Protein AF-A0A3B3UYU9-F1 (afdb_monomer_lite)

InterPro domains:
  IPR001841 Zinc finger, RING-type [PS50089] (10-52)
  IPR001841 Zinc finger, RING-type [SM00184] (10-51)
  IPR013083 Zinc finger, RING/FYVE/PHD-type [G3DSA:3.30.40.10] (2-85)
  IPR017907 Zinc finger, RING-type, conserved site [PS00518] (25-34)
  IPR051051 E3 ubiquitin-protein ligase TRIM/RNF [PTHR25465] (6-82)

Structure (mmCIF, N/CA/C/O backbone):
data_AF-A0A3B3UYU9-F1
#
_entry.id   AF-A0A3B3UYU9-F1
#
loop_
_atom_site.group_PDB
_atom_site.id
_atom_site.type_symbol
_atom_site.label_atom_id
_atom_site.label_alt_id
_atom_site.label_comp_id
_atom_site.label_asym_id
_atom_site.label_entity_id
_atom_site.label_seq_id
_atom_site.pdbx_PDB_ins_code
_atom_site.Cartn_x
_atom_site.Cartn_y
_atom_site.Cartn_z
_atom_site.occupancy
_atom_site.B_iso_or_equiv
_atom_site.auth_seq_id
_atom_site.auth_comp_id
_atom_site.auth_asym_id
_atom_site.auth_atom_id
_atom_site.pdbx_PDB_model_num
ATOM 1 N N . ILE A 1 1 ? -19.082 11.617 7.664 1.00 40.41 1 ILE A N 1
ATOM 2 C CA . ILE A 1 1 ? -17.747 11.472 8.284 1.00 40.41 1 ILE A CA 1
ATOM 3 C C . ILE A 1 1 ? -17.211 10.149 7.774 1.00 40.41 1 ILE A C 1
ATOM 5 O O . ILE A 1 1 ? -17.656 9.122 8.261 1.00 40.41 1 ILE A O 1
ATOM 9 N N . THR A 1 2 ? -16.388 10.154 6.729 1.00 42.72 2 THR A N 1
ATOM 10 C CA . THR A 1 2 ? -15.576 8.977 6.396 1.00 42.72 2 THR A CA 1
ATOM 11 C C . THR A 1 2 ? -14.574 8.848 7.529 1.00 42.72 2 THR A C 1
ATOM 13 O O . THR A 1 2 ? -13.751 9.738 7.753 1.00 42.72 2 THR A O 1
ATOM 16 N N . THR A 1 3 ? -14.769 7.839 8.366 1.00 52.66 3 THR A N 1
ATOM 17 C CA . THR A 1 3 ? -13.894 7.585 9.500 1.00 52.66 3 THR A CA 1
ATOM 18 C C . THR A 1 3 ? -12.555 7.100 8.948 1.00 52.66 3 THR A C 1
ATOM 20 O O . THR A 1 3 ? -12.489 6.422 7.927 1.00 52.66 3 THR A O 1
ATOM 23 N N . TYR A 1 4 ? -11.462 7.486 9.602 1.00 58.78 4 TYR A N 1
ATOM 24 C CA . TYR A 1 4 ? -10.083 7.150 9.224 1.00 58.78 4 TYR A CA 1
ATOM 25 C C . TYR A 1 4 ? -9.867 5.644 8.931 1.00 58.78 4 TYR A C 1
ATOM 27 O O . TYR A 1 4 ? -8.998 5.277 8.145 1.00 58.78 4 TYR A O 1
ATOM 35 N N . VAL A 1 5 ? -10.718 4.787 9.494 1.00 54.69 5 VAL A N 1
ATOM 36 C CA . VAL A 1 5 ? -10.742 3.327 9.345 1.00 54.69 5 VAL A CA 1
ATOM 37 C C . VAL A 1 5 ? -10.867 2.846 7.891 1.00 54.69 5 VAL A C 1
ATOM 39 O O . VAL A 1 5 ? -10.254 1.844 7.542 1.00 54.69 5 VAL A O 1
ATOM 42 N N . ASP A 1 6 ? -11.559 3.574 7.004 1.00 54.81 6 ASP A N 1
ATOM 43 C CA . ASP A 1 6 ? -11.668 3.170 5.586 1.00 54.81 6 ASP A CA 1
ATOM 44 C C . ASP A 1 6 ? -10.302 3.199 4.871 1.00 54.81 6 ASP A C 1
ATOM 46 O O . ASP A 1 6 ? -10.049 2.423 3.946 1.00 54.81 6 ASP A O 1
ATOM 50 N N . SER A 1 7 ? -9.385 4.056 5.344 1.00 65.81 7 SER A N 1
ATOM 51 C CA . SER A 1 7 ? -8.004 4.136 4.845 1.00 65.81 7 SER A CA 1
ATOM 52 C C . SER A 1 7 ? -7.092 3.013 5.355 1.00 65.81 7 SER A C 1
ATOM 54 O O . SER A 1 7 ? -5.936 2.930 4.937 1.00 65.81 7 SER A O 1
ATOM 56 N N . LEU A 1 8 ? -7.612 2.136 6.221 1.00 77.38 8 LEU A N 1
ATOM 57 C CA . LEU A 1 8 ? -6.909 0.975 6.765 1.00 77.38 8 LEU A CA 1
ATOM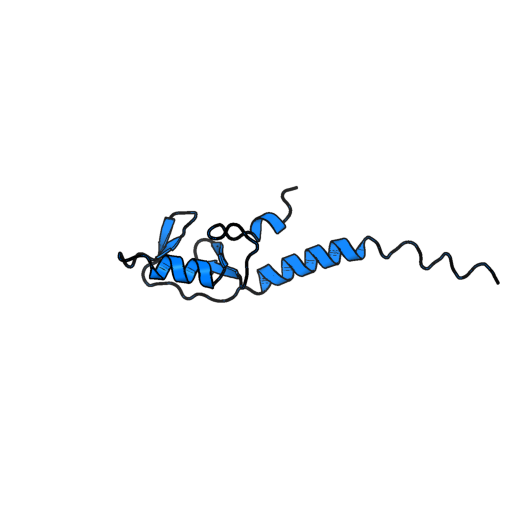 58 C C . LEU A 1 8 ? -7.234 -0.327 6.025 1.00 77.38 8 LEU A C 1
ATOM 60 O O . LEU A 1 8 ? -6.794 -1.390 6.449 1.00 77.38 8 LEU A O 1
ATOM 64 N N . SER A 1 9 ? -7.985 -0.268 4.926 1.00 87.38 9 SER A N 1
ATOM 65 C CA . SER A 1 9 ? -8.278 -1.440 4.101 1.00 87.38 9 SER A CA 1
ATOM 66 C C . SER A 1 9 ? -7.216 -1.643 3.015 1.00 87.38 9 SER A C 1
ATOM 68 O O . SER A 1 9 ? -6.800 -0.718 2.315 1.00 87.38 9 SER A O 1
ATOM 70 N N . CYS A 1 10 ? -6.760 -2.881 2.855 1.00 92.44 10 CYS A N 1
ATOM 71 C CA . CYS A 1 10 ? -5.885 -3.283 1.768 1.00 92.44 10 CYS A CA 1
ATOM 72 C C . CYS A 1 10 ? -6.711 -3.495 0.498 1.00 92.44 10 CYS A C 1
ATOM 74 O O . CYS A 1 10 ? -7.525 -4.411 0.427 1.00 92.44 10 CYS A O 1
ATOM 76 N N . SER A 1 11 ? -6.456 -2.725 -0.559 1.00 93.00 11 SER A N 1
ATOM 77 C CA . SER A 1 11 ? -7.203 -2.863 -1.823 1.00 93.00 11 SER A CA 1
ATOM 78 C C . SER A 1 11 ? -6.867 -4.124 -2.640 1.00 93.00 11 SER A C 1
ATOM 80 O O . SER A 1 11 ? -7.502 -4.366 -3.663 1.00 93.00 11 SER A O 1
ATOM 82 N N . ILE A 1 12 ? -5.894 -4.935 -2.200 1.00 94.31 12 ILE A N 1
ATOM 83 C CA . ILE A 1 12 ? -5.540 -6.219 -2.831 1.00 94.31 12 ILE A CA 1
ATOM 84 C C . ILE A 1 12 ? -6.329 -7.373 -2.200 1.00 94.31 12 ILE A C 1
ATOM 86 O O . ILE A 1 12 ? -6.992 -8.116 -2.915 1.00 94.31 12 ILE A O 1
ATOM 90 N N . CYS A 1 13 ? -6.254 -7.540 -0.873 1.00 95.12 13 CYS A N 1
ATOM 91 C CA . CYS A 1 13 ? -6.946 -8.629 -0.168 1.00 95.12 13 CYS A CA 1
ATOM 92 C C . CYS A 1 13 ? -8.335 -8.243 0.357 1.00 95.12 13 CYS A C 1
ATOM 94 O O . CYS A 1 13 ? -9.057 -9.116 0.821 1.00 95.12 13 CYS A O 1
ATOM 96 N N . LEU A 1 14 ? -8.707 -6.961 0.258 1.00 91.81 14 LEU A N 1
ATOM 97 C CA . LEU A 1 14 ? -9.988 -6.395 0.699 1.00 91.81 14 LEU A CA 1
ATOM 98 C C . LEU A 1 14 ? -10.266 -6.569 2.203 1.00 91.81 14 LEU A C 1
ATOM 100 O O . LEU A 1 14 ? -11.419 -6.564 2.623 1.00 91.81 14 LEU A O 1
ATOM 104 N N . ASP A 1 15 ? -9.203 -6.690 2.997 1.00 89.56 15 ASP A N 1
ATOM 105 C CA . ASP A 1 15 ? -9.235 -6.847 4.455 1.00 89.56 15 ASP A CA 1
ATOM 106 C C . ASP A 1 15 ? -8.411 -5.735 5.129 1.00 89.56 15 ASP A C 1
ATOM 108 O O . ASP A 1 15 ? -7.764 -4.932 4.446 1.00 89.56 15 ASP A O 1
ATOM 112 N N . LEU A 1 16 ? -8.418 -5.677 6.458 1.00 86.25 16 LEU A N 1
ATOM 113 C CA . LEU A 1 16 ? -7.610 -4.751 7.245 1.00 86.25 16 LEU A CA 1
ATOM 114 C C . LEU A 1 16 ? -6.109 -4.919 6.942 1.00 86.25 16 LEU A C 1
ATOM 116 O O . LEU A 1 16 ? -5.587 -6.027 6.788 1.00 86.25 16 LEU A O 1
ATOM 120 N N . LEU A 1 17 ? -5.393 -3.798 6.863 1.00 87.88 17 LEU A N 1
ATOM 121 C CA . LEU A 1 17 ? -3.957 -3.776 6.616 1.00 87.88 17 LEU A CA 1
ATOM 122 C C . LEU A 1 17 ? -3.188 -4.525 7.717 1.00 87.88 17 LEU A C 1
ATOM 124 O O . LEU A 1 17 ? -3.118 -4.087 8.860 1.00 87.88 17 LEU A O 1
ATOM 128 N N . THR A 1 18 ? -2.511 -5.609 7.339 1.00 88.00 18 THR A N 1
ATOM 129 C CA . THR A 1 18 ? -1.543 -6.314 8.192 1.00 88.00 18 THR A CA 1
ATOM 130 C C . THR A 1 18 ? -0.130 -5.905 7.795 1.00 88.00 18 THR A C 1
ATOM 132 O O . THR A 1 18 ? 0.239 -6.049 6.628 1.00 88.00 18 THR A O 1
ATOM 135 N N . ASP A 1 19 ? 0.662 -5.406 8.751 1.00 88.81 19 ASP A N 1
ATOM 136 C CA . ASP A 1 19 ? 1.984 -4.820 8.484 1.00 88.81 19 ASP A CA 1
ATOM 137 C C . ASP A 1 19 ? 1.936 -3.816 7.306 1.00 88.81 19 ASP A C 1
ATOM 139 O O . ASP A 1 19 ? 2.533 -4.067 6.251 1.00 88.81 19 ASP A O 1
ATOM 143 N N . PRO A 1 20 ? 1.182 -2.703 7.437 1.00 90.31 20 PRO A N 1
ATOM 144 C CA . PRO A 1 20 ? 0.983 -1.751 6.353 1.00 90.31 20 PRO A CA 1
ATOM 145 C C . PRO A 1 20 ? 2.303 -1.182 5.844 1.00 90.31 20 PRO A C 1
ATOM 147 O O . PRO A 1 20 ? 3.151 -0.726 6.616 1.00 90.31 20 PRO A O 1
ATOM 150 N N . VAL A 1 21 ? 2.422 -1.129 4.523 1.00 91.56 21 VAL A N 1
ATOM 151 C CA . VAL A 1 21 ? 3.483 -0.416 3.814 1.00 91.56 21 VAL A CA 1
ATOM 152 C C . VAL A 1 21 ? 2.860 0.581 2.856 1.00 91.56 21 VAL A C 1
ATOM 154 O O . VAL A 1 21 ? 1.894 0.276 2.160 1.00 91.56 21 VAL A O 1
ATOM 157 N N . THR A 1 22 ? 3.423 1.780 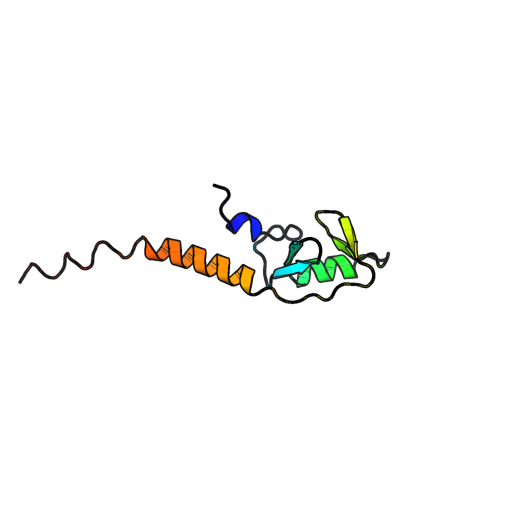2.816 1.00 91.06 22 THR A N 1
ATOM 158 C CA . THR A 1 22 ? 2.988 2.875 1.948 1.00 91.06 22 THR A CA 1
ATOM 159 C C . THR A 1 22 ? 4.042 3.065 0.880 1.00 91.06 22 THR A C 1
ATOM 161 O O . THR A 1 22 ? 5.186 3.411 1.168 1.00 91.06 22 THR A O 1
ATOM 164 N N . ILE A 1 23 ? 3.654 2.827 -0.365 1.00 91.94 23 ILE A N 1
ATOM 165 C CA . ILE A 1 23 ? 4.549 2.993 -1.512 1.00 91.94 23 ILE A CA 1
ATOM 166 C C . ILE A 1 23 ? 4.613 4.477 -1.922 1.00 91.94 23 ILE A C 1
ATOM 168 O O . ILE A 1 23 ? 3.721 5.245 -1.555 1.00 91.94 23 ILE A O 1
ATOM 172 N N . PRO A 1 24 ? 5.592 4.925 -2.735 1.00 92.69 24 PRO A N 1
ATOM 173 C CA . PRO A 1 24 ? 5.843 6.357 -2.961 1.00 92.69 24 PRO A CA 1
ATOM 174 C C . PRO A 1 24 ? 4.701 7.167 -3.604 1.00 92.69 24 PRO A C 1
ATOM 176 O O . PRO A 1 24 ? 4.780 8.390 -3.671 1.00 92.69 24 PRO A O 1
ATOM 179 N N . CYS A 1 25 ? 3.641 6.527 -4.112 1.00 93.56 25 CYS A N 1
ATOM 180 C CA . CYS A 1 25 ? 2.427 7.237 -4.531 1.00 93.56 25 CYS A CA 1
ATOM 181 C C . CYS A 1 25 ? 1.436 7.526 -3.391 1.00 93.56 25 CYS A C 1
ATOM 183 O O . CYS A 1 25 ? 0.382 8.083 -3.673 1.00 93.56 25 CYS A O 1
ATOM 185 N N . GLY A 1 26 ? 1.727 7.121 -2.152 1.00 88.88 26 GLY A N 1
ATOM 186 C CA . GLY A 1 26 ? 0.875 7.353 -0.981 1.00 88.88 26 GLY A CA 1
ATOM 187 C C . GLY A 1 26 ? -0.219 6.307 -0.742 1.00 88.88 26 GLY A C 1
ATOM 188 O O . GLY A 1 26 ? -1.025 6.487 0.161 1.00 88.88 26 GLY A O 1
ATOM 189 N N . HIS A 1 27 ? -0.256 5.218 -1.517 1.00 92.06 27 HIS A N 1
ATOM 190 C CA . HIS A 1 27 ? -1.198 4.115 -1.290 1.00 92.06 27 HIS A CA 1
ATOM 191 C C . HIS A 1 27 ? -0.590 3.072 -0.356 1.00 92.06 27 HIS A C 1
ATOM 193 O O . HIS A 1 27 ? 0.609 2.791 -0.453 1.00 92.06 27 HIS A O 1
ATOM 199 N N . SER A 1 28 ? -1.423 2.494 0.508 1.00 91.00 28 SER A N 1
ATOM 200 C CA . SER A 1 28 ? -1.006 1.523 1.518 1.00 91.00 28 SER A CA 1
ATOM 201 C C . SER A 1 28 ? -1.572 0.135 1.241 1.00 91.00 28 SER A C 1
ATOM 203 O O . SER A 1 28 ? -2.713 -0.005 0.807 1.00 91.00 28 SER A O 1
ATOM 205 N N . TYR A 1 29 ? -0.768 -0.889 1.515 1.00 92.88 29 TYR A N 1
ATOM 206 C CA . TYR A 1 29 ? -1.109 -2.299 1.317 1.00 92.88 29 TYR A CA 1
ATOM 207 C C . TYR A 1 29 ? -0.512 -3.139 2.444 1.00 92.88 29 TYR A C 1
ATOM 209 O O . TYR A 1 29 ? 0.429 -2.699 3.108 1.00 92.88 29 TYR A O 1
ATOM 217 N N . CYS A 1 30 ? -1.004 -4.364 2.640 1.00 93.69 30 CYS A N 1
ATOM 218 C CA . CYS A 1 30 ? -0.275 -5.332 3.455 1.00 93.69 30 CYS A CA 1
ATOM 219 C C . CYS A 1 30 ? 1.089 -5.587 2.804 1.00 93.69 30 CYS A C 1
ATOM 221 O O . CYS A 1 30 ? 1.149 -5.756 1.580 1.00 93.69 30 CYS A O 1
ATOM 223 N N . MET A 1 31 ? 2.155 -5.670 3.607 1.00 93.12 31 MET A N 1
ATOM 224 C CA . MET A 1 31 ? 3.509 -5.973 3.121 1.00 93.12 31 MET A CA 1
ATOM 225 C C . MET A 1 31 ? 3.504 -7.164 2.153 1.00 93.12 31 MET A C 1
ATOM 227 O O . MET A 1 31 ? 3.972 -7.054 1.020 1.00 93.12 31 MET A O 1
ATOM 231 N N . ASN A 1 32 ? 2.888 -8.273 2.572 1.00 94.75 32 ASN A N 1
ATOM 232 C CA . ASN A 1 32 ? 2.850 -9.492 1.775 1.00 94.75 32 ASN A CA 1
ATOM 233 C C . ASN A 1 32 ? 2.082 -9.294 0.456 1.00 94.75 32 ASN A C 1
ATOM 235 O O . ASN A 1 32 ? 2.537 -9.712 -0.603 1.00 94.75 32 ASN A O 1
ATOM 239 N N . CYS A 1 33 ? 0.942 -8.597 0.491 1.00 95.75 33 CYS A N 1
ATOM 240 C CA . CYS A 1 33 ? 0.106 -8.398 -0.693 1.00 95.75 33 CYS A CA 1
ATOM 241 C C . CYS A 1 33 ? 0.830 -7.622 -1.799 1.00 95.75 33 CYS A C 1
ATOM 243 O O . CYS A 1 33 ? 0.795 -8.037 -2.957 1.00 95.75 33 CYS A O 1
ATOM 245 N N . ILE A 1 34 ? 1.499 -6.513 -1.464 1.00 94.81 34 ILE A N 1
ATOM 246 C CA . ILE A 1 34 ? 2.219 -5.727 -2.475 1.00 94.81 34 ILE A CA 1
ATOM 247 C C . ILE A 1 34 ? 3.500 -6.430 -2.945 1.00 94.81 34 ILE A C 1
ATOM 249 O O . ILE A 1 34 ? 3.869 -6.296 -4.110 1.00 94.81 34 ILE A O 1
ATOM 253 N N . GLN A 1 35 ? 4.155 -7.213 -2.078 1.00 93.38 35 GLN A N 1
ATOM 254 C CA . GLN A 1 35 ? 5.301 -8.037 -2.466 1.00 93.38 35 GLN A CA 1
ATOM 255 C C . GLN A 1 35 ? 4.902 -9.087 -3.499 1.00 93.38 35 GLN A C 1
ATOM 257 O O . GLN A 1 35 ? 5.464 -9.075 -4.592 1.00 93.38 35 GLN A O 1
ATOM 262 N N . HIS A 1 36 ? 3.884 -9.900 -3.202 1.00 93.38 36 HIS A N 1
ATOM 263 C CA . HIS A 1 36 ? 3.369 -10.906 -4.131 1.00 93.38 36 HIS A CA 1
ATOM 264 C C . HIS A 1 36 ? 2.940 -10.289 -5.464 1.00 9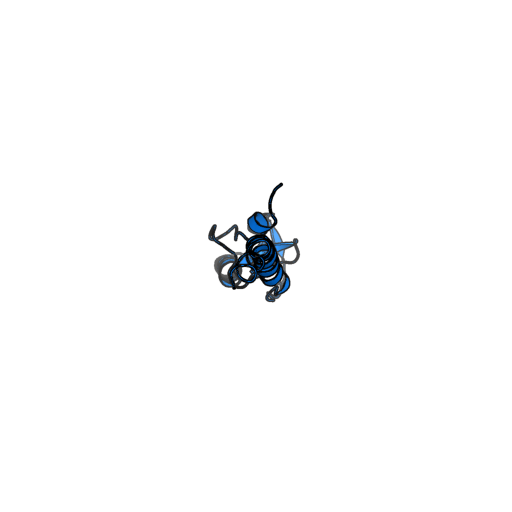3.38 36 HIS A C 1
ATOM 266 O O . HIS A 1 36 ? 3.342 -10.775 -6.516 1.00 93.38 36 HIS A O 1
ATOM 272 N N . HIS A 1 37 ? 2.204 -9.173 -5.430 1.00 91.88 37 HIS A N 1
ATOM 273 C CA . HIS A 1 37 ? 1.781 -8.486 -6.650 1.00 91.88 37 HIS A CA 1
ATOM 274 C C . HIS A 1 37 ? 2.966 -8.076 -7.542 1.00 91.88 37 HIS A C 1
ATOM 276 O O . HIS A 1 37 ? 2.910 -8.211 -8.761 1.00 91.88 37 HIS A O 1
ATOM 282 N N . TRP A 1 38 ? 4.053 -7.579 -6.945 1.00 92.50 38 TRP A N 1
ATOM 283 C CA . TRP A 1 38 ? 5.259 -7.197 -7.683 1.00 92.50 38 TRP A CA 1
ATOM 284 C C . TRP A 1 38 ? 6.133 -8.369 -8.115 1.00 92.50 38 TRP A C 1
ATOM 286 O O . TRP A 1 38 ? 6.878 -8.214 -9.082 1.00 92.50 38 TRP A O 1
ATOM 296 N N . ASP A 1 39 ? 6.072 -9.495 -7.408 1.00 88.81 39 ASP A N 1
ATOM 297 C CA . ASP A 1 39 ? 6.840 -10.698 -7.728 1.00 88.81 39 ASP A CA 1
ATOM 298 C C . ASP A 1 39 ? 6.170 -11.521 -8.845 1.00 88.81 39 ASP A C 1
ATOM 300 O O . ASP A 1 39 ? 6.864 -12.150 -9.644 1.00 88.81 39 ASP A O 1
ATOM 304 N N . GLU A 1 40 ? 4.837 -11.474 -8.955 1.00 84.31 40 GLU A N 1
ATOM 305 C CA . GLU A 1 40 ? 4.074 -12.105 -10.043 1.00 84.31 40 GLU A CA 1
ATOM 306 C C . GLU A 1 40 ? 4.201 -11.365 -11.384 1.00 84.31 40 GLU A C 1
ATOM 308 O O . GLU A 1 40 ? 4.020 -11.971 -12.447 1.00 84.31 40 GLU A O 1
ATOM 313 N N . ASP A 1 41 ? 4.530 -10.068 -11.374 1.00 74.44 41 ASP A N 1
ATOM 314 C CA . ASP A 1 41 ? 4.654 -9.296 -12.609 1.00 74.44 41 ASP A CA 1
ATOM 315 C C . ASP A 1 41 ? 5.938 -9.649 -13.381 1.00 74.44 41 ASP A C 1
ATOM 317 O O . ASP A 1 41 ? 7.021 -9.083 -13.191 1.00 74.44 41 ASP A O 1
ATOM 321 N N . GLN A 1 42 ? 5.786 -10.561 -14.345 1.00 71.19 42 GLN A N 1
ATOM 322 C CA . GLN A 1 42 ? 6.838 -10.995 -15.270 1.00 71.19 42 GLN A CA 1
ATOM 323 C C . GLN A 1 42 ? 7.488 -9.841 -16.046 1.00 71.19 42 GLN A C 1
ATOM 325 O O . GLN A 1 42 ? 8.622 -9.972 -16.513 1.00 71.19 42 GLN A O 1
ATOM 330 N N . ARG A 1 43 ? 6.801 -8.700 -16.193 1.00 71.00 43 ARG A N 1
ATOM 331 C CA . ARG A 1 43 ? 7.307 -7.537 -16.936 1.00 71.00 43 ARG A CA 1
ATOM 332 C C . ARG A 1 43 ? 8.327 -6.730 -16.129 1.00 71.00 43 ARG A C 1
ATOM 334 O O . ARG A 1 43 ? 8.912 -5.802 -16.683 1.00 71.00 43 ARG A O 1
ATOM 341 N N . ARG A 1 44 ? 8.562 -7.080 -14.852 1.00 73.25 44 ARG A N 1
ATOM 342 C CA . ARG A 1 44 ? 9.407 -6.338 -13.892 1.00 73.25 44 ARG A CA 1
ATOM 343 C C . ARG A 1 44 ? 8.974 -4.877 -13.720 1.00 73.25 44 ARG A C 1
ATOM 345 O O . ARG A 1 44 ? 9.795 -4.012 -13.413 1.00 73.25 44 ARG A O 1
ATOM 352 N N . ILE A 1 45 ? 7.692 -4.588 -13.945 1.00 80.19 45 ILE A N 1
ATOM 353 C CA . ILE A 1 45 ? 7.124 -3.254 -13.767 1.00 80.19 45 ILE A CA 1
ATOM 354 C C . ILE A 1 45 ? 6.433 -3.229 -12.408 1.00 80.19 45 ILE A C 1
ATOM 356 O O . ILE A 1 45 ? 5.304 -3.669 -12.246 1.00 80.19 45 ILE A O 1
ATOM 360 N N . HIS A 1 46 ? 7.096 -2.665 -11.405 1.00 90.81 46 HIS A N 1
ATOM 361 C CA . HIS A 1 46 ? 6.508 -2.558 -10.073 1.00 90.81 46 HIS A CA 1
ATOM 362 C C . HIS A 1 46 ? 5.485 -1.422 -10.066 1.00 90.81 46 HIS A C 1
ATOM 364 O O . HIS A 1 46 ? 5.827 -0.269 -9.815 1.00 90.81 46 HIS A O 1
ATOM 370 N N . SER A 1 47 ? 4.239 -1.717 -10.434 1.00 93.25 47 SER A N 1
ATOM 371 C CA . SER A 1 47 ? 3.168 -0.722 -10.508 1.00 93.25 47 SER A CA 1
ATOM 372 C C . SER A 1 47 ? 2.288 -0.717 -9.260 1.00 93.25 47 SER A C 1
ATOM 374 O O . SER A 1 47 ? 2.181 -1.708 -8.542 1.00 93.25 47 SER A O 1
ATOM 376 N N . CYS A 1 48 ? 1.696 0.436 -8.959 1.00 94.06 48 CYS A N 1
ATOM 377 C CA . CYS A 1 48 ? 0.689 0.571 -7.914 1.00 94.06 48 CYS A CA 1
ATOM 378 C C . CYS A 1 48 ? -0.643 -0.062 -8.367 1.00 94.06 48 CYS A C 1
ATOM 380 O O . CYS A 1 48 ? -1.184 0.399 -9.376 1.00 94.06 48 CYS A O 1
ATOM 382 N N . PRO A 1 49 ? -1.234 -1.007 -7.612 1.00 93.69 49 PRO A N 1
ATOM 383 C CA . PRO A 1 49 ? -2.543 -1.585 -7.936 1.00 93.69 49 PRO A CA 1
ATOM 384 C C . PRO A 1 49 ? -3.671 -0.556 -8.117 1.00 93.69 49 PRO A C 1
ATOM 386 O O . PRO A 1 49 ? -4.525 -0.722 -8.984 1.00 93.69 49 PRO A O 1
ATOM 389 N N . GLN A 1 50 ? -3.663 0.531 -7.337 1.00 93.81 50 GLN A N 1
ATOM 390 C CA . GLN A 1 50 ? -4.741 1.530 -7.348 1.00 93.81 50 GLN A CA 1
ATOM 391 C C . GLN A 1 50 ? -4.584 2.598 -8.437 1.00 93.81 50 GLN A C 1
ATOM 393 O O . GLN A 1 50 ? -5.519 2.861 -9.187 1.00 93.81 50 GLN A O 1
ATOM 398 N N . CYS A 1 51 ? -3.411 3.232 -8.546 1.00 95.00 51 CYS A N 1
ATOM 399 C CA . CYS A 1 51 ? -3.205 4.356 -9.474 1.00 95.00 51 CYS A CA 1
ATOM 400 C C . CYS A 1 51 ? -2.332 4.023 -10.686 1.00 95.00 51 CYS A C 1
ATOM 402 O O . CYS A 1 51 ? -2.074 4.897 -11.512 1.00 95.00 51 CYS A O 1
ATOM 404 N N . ARG A 1 52 ? -1.847 2.779 -10.787 1.00 93.56 52 ARG A N 1
ATOM 405 C CA . ARG A 1 52 ? -1.007 2.265 -11.883 1.00 93.56 52 ARG A CA 1
ATOM 406 C C . ARG A 1 52 ? 0.314 3.002 -12.108 1.00 93.56 52 ARG A C 1
ATOM 408 O O . ARG A 1 52 ? 0.989 2.756 -13.104 1.00 93.56 52 ARG A O 1
ATOM 415 N N . LYS A 1 53 ? 0.730 3.873 -11.181 1.00 94.31 53 LYS A N 1
ATOM 416 C CA . LYS A 1 53 ? 2.059 4.495 -11.219 1.00 94.31 53 LYS A CA 1
ATOM 417 C C . LYS A 1 53 ? 3.125 3.401 -11.159 1.00 94.31 53 LYS A C 1
ATOM 419 O O . LYS A 1 53 ? 3.108 2.597 -10.231 1.00 94.31 53 LYS A O 1
ATOM 424 N N . ALA A 1 54 ? 4.015 3.377 -12.146 1.00 92.62 54 ALA A N 1
ATOM 425 C CA . ALA A 1 54 ? 5.137 2.449 -12.208 1.00 92.62 54 ALA A CA 1
ATOM 426 C C . ALA A 1 54 ? 6.336 2.973 -11.406 1.00 92.62 54 ALA A C 1
ATOM 428 O O . ALA A 1 54 ? 6.601 4.178 -11.387 1.00 92.62 54 ALA A O 1
ATOM 429 N N . PHE A 1 55 ? 7.076 2.057 -10.789 1.00 89.69 55 PHE A N 1
ATOM 430 C CA . PHE A 1 55 ? 8.299 2.331 -10.048 1.00 89.69 55 PHE A CA 1
ATOM 431 C C . PHE A 1 55 ? 9.428 1.452 -10.586 1.00 89.69 55 PHE A C 1
ATOM 433 O O . PHE A 1 55 ? 9.360 0.224 -10.545 1.00 89.69 55 PHE A O 1
ATOM 440 N N . ILE A 1 56 ? 10.456 2.095 -11.137 1.00 88.81 56 ILE A N 1
ATOM 441 C CA . ILE A 1 56 ? 11.651 1.442 -11.671 1.00 88.81 56 ILE A CA 1
ATOM 442 C C . ILE A 1 56 ? 12.846 2.293 -11.213 1.00 88.81 56 ILE A C 1
ATOM 444 O O . ILE A 1 56 ? 12.924 3.453 -11.623 1.00 88.81 56 ILE A O 1
ATOM 448 N N . PRO A 1 57 ? 13.758 1.780 -10.363 1.00 86.31 57 PRO A N 1
ATOM 449 C CA . PRO A 1 57 ? 13.807 0.423 -9.798 1.00 86.31 57 PRO A CA 1
ATOM 450 C C . PRO A 1 57 ? 12.708 0.152 -8.749 1.00 86.31 57 PRO A C 1
ATOM 452 O O . PRO A 1 57 ? 11.984 1.065 -8.349 1.00 86.31 57 PRO A O 1
ATOM 455 N N . ARG A 1 58 ? 12.582 -1.109 -8.298 1.00 88.00 58 ARG A N 1
ATOM 456 C CA . ARG A 1 58 ? 11.656 -1.506 -7.219 1.00 88.00 58 ARG A CA 1
ATOM 457 C C . ARG A 1 58 ? 11.910 -0.645 -5.975 1.00 88.00 58 ARG A C 1
ATOM 459 O O . ARG A 1 58 ? 13.049 -0.618 -5.504 1.00 88.00 58 ARG A O 1
ATOM 466 N N . PRO A 1 59 ? 10.896 0.038 -5.424 1.00 88.50 59 PRO A N 1
ATOM 467 C CA . PRO A 1 59 ? 11.074 0.802 -4.202 1.00 88.50 59 PRO A CA 1
ATOM 468 C C . PRO A 1 59 ? 11.218 -0.151 -3.008 1.00 88.50 59 PRO A C 1
ATOM 470 O O . PRO A 1 59 ? 10.639 -1.241 -2.992 1.00 88.50 59 PRO A O 1
ATOM 473 N N . GLY A 1 60 ? 11.983 0.272 -2.001 1.00 87.62 60 GLY A N 1
ATOM 474 C CA . GLY A 1 60 ? 12.035 -0.417 -0.715 1.00 87.62 60 GLY A CA 1
ATOM 475 C C . GLY A 1 60 ? 10.670 -0.385 -0.029 1.00 87.62 60 GLY A C 1
ATOM 476 O O . GLY A 1 60 ? 9.939 0.601 -0.139 1.00 87.62 60 GLY A O 1
ATOM 477 N N . LEU A 1 61 ? 10.322 -1.473 0.653 1.00 88.94 61 LEU A N 1
ATOM 478 C CA . LEU A 1 61 ? 9.105 -1.562 1.451 1.00 88.94 61 LEU A CA 1
ATOM 479 C C . LEU A 1 61 ? 9.480 -1.488 2.927 1.00 88.94 61 LEU A C 1
ATOM 481 O O . LEU A 1 61 ? 10.164 -2.372 3.441 1.00 88.94 61 LEU A O 1
ATOM 485 N N . GLU A 1 62 ? 9.017 -0.439 3.597 1.00 85.38 62 GLU A N 1
ATOM 486 C CA . GLU A 1 62 ? 9.216 -0.218 5.028 1.00 85.38 62 GLU A CA 1
ATOM 487 C C . GLU A 1 62 ? 7.865 -0.189 5.741 1.00 85.38 62 GLU A C 1
ATOM 489 O O . GLU A 1 62 ? 6.876 0.329 5.213 1.00 85.38 62 GLU A O 1
ATOM 494 N N . LYS A 1 63 ? 7.818 -0.781 6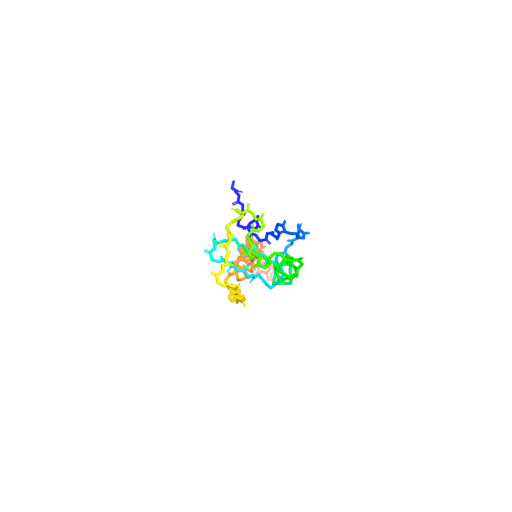.940 1.00 83.38 63 LYS A N 1
ATOM 495 C CA . LYS A 1 63 ? 6.601 -0.842 7.754 1.00 83.38 63 LYS A CA 1
ATOM 496 C C . LYS A 1 63 ? 6.239 0.548 8.264 1.00 83.38 63 LYS A C 1
ATOM 498 O O . LYS A 1 63 ? 7.054 1.211 8.903 1.00 83.38 63 LYS A O 1
ATOM 503 N N . ASN A 1 64 ? 4.985 0.942 8.080 1.00 77.19 64 ASN A N 1
ATOM 504 C CA . ASN A 1 64 ? 4.477 2.220 8.559 1.00 77.19 64 ASN A CA 1
ATOM 505 C C . ASN A 1 64 ? 3.747 2.058 9.892 1.00 77.19 64 ASN A C 1
ATOM 507 O O . ASN A 1 64 ? 2.537 1.850 9.949 1.00 77.19 64 ASN A O 1
ATOM 511 N N . PHE A 1 65 ? 4.493 2.210 10.989 1.00 70.69 65 PHE A N 1
ATOM 512 C CA . PHE A 1 65 ? 3.957 2.145 12.357 1.00 70.69 65 PHE A CA 1
ATOM 513 C C . PHE A 1 65 ? 2.872 3.193 12.641 1.00 70.69 65 PHE A C 1
ATOM 515 O O . PHE A 1 65 ? 1.969 2.945 13.436 1.00 70.69 65 PHE A O 1
ATOM 522 N N . PHE A 1 66 ? 2.930 4.354 11.980 1.00 68.00 66 PHE A N 1
ATOM 523 C CA . PHE A 1 66 ? 1.960 5.435 12.171 1.00 68.00 66 PHE A CA 1
ATOM 524 C C . PHE A 1 66 ? 0.520 5.010 11.836 1.00 68.00 66 PHE A C 1
ATOM 526 O O . PHE A 1 66 ? -0.417 5.428 12.511 1.00 68.00 66 PHE A O 1
ATOM 533 N N . THR A 1 67 ? 0.346 4.141 10.837 1.00 64.62 67 THR A N 1
ATOM 534 C CA . THR A 1 67 ? -0.966 3.650 10.393 1.00 64.62 67 THR A CA 1
ATOM 535 C C . THR A 1 67 ? -1.629 2.764 11.454 1.00 64.62 67 THR A C 1
ATOM 537 O O . THR A 1 67 ? -2.807 2.940 11.745 1.00 64.62 67 THR A O 1
ATOM 540 N N . ILE A 1 68 ? -0.852 1.894 12.110 1.00 67.56 68 ILE A N 1
ATOM 541 C CA . ILE A 1 68 ? -1.317 1.039 13.220 1.00 67.56 68 ILE A CA 1
ATOM 542 C C . ILE A 1 68 ? -1.662 1.887 14.452 1.00 67.56 68 ILE A C 1
ATOM 544 O O . ILE A 1 68 ? -2.674 1.669 15.116 1.00 67.56 68 ILE A O 1
ATOM 548 N N . LEU A 1 69 ? -0.828 2.886 14.764 1.00 66.62 69 LEU A N 1
ATOM 549 C CA . LEU A 1 69 ? -1.059 3.768 15.911 1.00 66.62 69 LEU A CA 1
ATOM 550 C C . LEU A 1 69 ? -2.373 4.535 15.793 1.00 66.62 69 LEU A C 1
ATOM 552 O O . LEU A 1 69 ? -3.030 4.780 16.799 1.00 66.62 69 LEU A O 1
ATOM 556 N N . ALA A 1 70 ? -2.764 4.919 14.586 1.00 63.56 70 ALA A N 1
ATOM 557 C CA . ALA A 1 70 ? -3.983 5.676 14.390 1.00 63.56 70 ALA A CA 1
ATOM 558 C C . ALA A 1 70 ? -5.255 4.826 14.580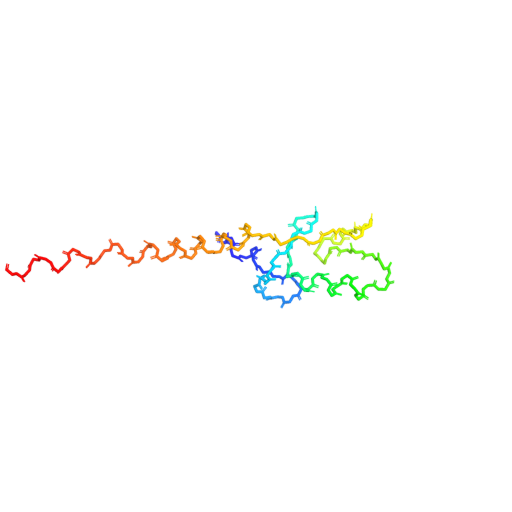 1.00 63.56 70 ALA A C 1
ATOM 560 O O . ALA A 1 70 ? -6.241 5.354 15.091 1.00 63.56 70 ALA A O 1
ATOM 561 N N . GLU A 1 71 ? -5.216 3.522 14.280 1.00 64.62 71 GLU A N 1
ATOM 562 C CA . GLU A 1 71 ? -6.281 2.576 14.650 1.00 64.62 71 GLU A CA 1
ATOM 563 C C . GLU A 1 71 ? -6.394 2.436 16.172 1.00 64.62 71 GLU A C 1
ATOM 565 O O . GLU A 1 71 ? -7.459 2.668 16.744 1.00 64.62 71 GLU A O 1
ATOM 570 N N . LEU A 1 72 ? -5.265 2.187 16.847 1.00 67.81 72 LEU A N 1
ATOM 571 C CA . LEU A 1 72 ? -5.218 2.101 18.310 1.00 67.81 72 LEU A CA 1
ATOM 572 C C . LEU A 1 72 ? -5.718 3.389 18.977 1.00 67.81 72 LEU A C 1
ATOM 574 O O . LEU A 1 72 ? -6.439 3.338 19.969 1.00 67.81 72 LEU A O 1
ATOM 578 N N . VAL A 1 73 ? -5.364 4.561 18.445 1.00 68.94 73 VAL A N 1
ATOM 579 C CA . VAL A 1 73 ? -5.837 5.854 18.960 1.00 68.94 73 VAL A CA 1
ATOM 580 C C . VAL A 1 73 ? -7.344 6.025 18.759 1.00 68.94 73 VAL A C 1
ATOM 582 O O . VAL A 1 73 ? -8.003 6.592 19.633 1.00 68.94 73 VAL A O 1
ATOM 585 N N . ASP A 1 74 ? -7.907 5.567 17.640 1.00 66.56 74 ASP A N 1
ATOM 586 C CA . ASP A 1 74 ? -9.352 5.636 17.399 1.00 66.56 74 ASP A CA 1
ATOM 587 C C . ASP A 1 74 ? -10.121 4.714 18.359 1.00 66.56 74 ASP A C 1
ATOM 589 O O . ASP A 1 74 ? -11.118 5.124 18.959 1.00 66.56 74 ASP A O 1
ATOM 593 N N . ASP A 1 75 ? -9.604 3.513 18.611 1.00 67.50 75 ASP A N 1
ATOM 594 C CA . ASP A 1 75 ? -10.171 2.580 19.589 1.00 67.50 75 ASP A CA 1
ATOM 595 C C . ASP A 1 75 ? -10.040 3.082 21.032 1.00 67.50 75 ASP A C 1
ATOM 597 O O . ASP A 1 75 ? -10.990 2.995 21.820 1.00 67.50 75 ASP A O 1
ATOM 601 N N . LEU A 1 76 ? -8.916 3.710 21.383 1.00 65.94 76 LEU A N 1
ATOM 602 C CA . LEU A 1 76 ? -8.745 4.381 22.675 1.00 65.94 76 LEU A CA 1
ATOM 603 C C . LEU A 1 76 ? -9.729 5.550 22.852 1.00 65.94 76 LEU A C 1
ATOM 605 O O . LEU A 1 76 ? -10.280 5.741 23.938 1.00 65.94 76 LEU A O 1
ATOM 609 N N . LYS A 1 77 ? -10.024 6.316 21.793 1.00 65.19 77 LYS A N 1
ATOM 610 C CA . LYS A 1 77 ? -11.037 7.388 21.842 1.00 65.19 77 LYS A CA 1
ATOM 611 C C . LYS A 1 77 ? -12.453 6.845 22.033 1.00 65.19 77 LYS A C 1
ATOM 613 O O . LYS A 1 77 ? -13.233 7.450 22.770 1.00 65.19 77 LYS A O 1
ATOM 618 N N . LYS A 1 78 ? -12.789 5.712 21.407 1.00 62.91 78 LYS A N 1
ATOM 619 C CA . LYS A 1 78 ? -14.102 5.055 21.557 1.00 62.91 78 LYS A CA 1
ATOM 620 C C . LYS A 1 78 ? -14.289 4.468 22.958 1.00 62.91 78 LYS A C 1
ATOM 622 O O . LYS A 1 78 ? -15.349 4.639 23.557 1.00 62.91 78 LYS A O 1
ATOM 627 N N . THR A 1 79 ? -13.257 3.828 23.505 1.00 62.66 79 THR A N 1
ATOM 628 C CA . THR A 1 79 ? -13.285 3.229 24.853 1.00 62.66 79 THR A CA 1
ATOM 629 C C . THR A 1 79 ? -13.265 4.281 25.969 1.00 62.66 79 THR A C 1
ATOM 631 O O . THR A 1 79 ? -13.950 4.119 26.981 1.00 62.66 79 THR A O 1
ATOM 634 N N . GLY A 1 80 ? -12.594 5.420 25.759 1.00 56.16 80 GLY A N 1
ATOM 635 C CA . GLY A 1 80 ? -12.559 6.544 26.703 1.00 56.16 80 GLY A CA 1
ATOM 636 C C . GLY A 1 80 ? -13.898 7.269 26.914 1.00 56.16 80 GLY A C 1
ATOM 637 O O . GLY A 1 80 ? -14.027 8.032 27.870 1.00 56.16 80 GLY A O 1
ATOM 638 N N . HIS A 1 81 ? -14.914 7.024 26.076 1.00 52.44 81 HIS A N 1
ATOM 639 C CA . HIS A 1 81 ? -16.225 7.682 26.176 1.00 52.44 81 HIS A CA 1
ATOM 640 C C . HIS A 1 81 ? -17.316 6.848 26.876 1.00 52.44 81 HIS A C 1
ATOM 642 O O . HIS A 1 81 ? -18.435 7.331 27.042 1.00 52.44 81 HIS A O 1
ATOM 648 N N . GLN A 1 82 ? -17.010 5.624 27.330 1.00 51.09 82 GLN A N 1
ATOM 649 C CA . GLN A 1 82 ? -17.959 4.788 28.091 1.00 51.09 82 GLN A CA 1
ATOM 650 C C . GLN A 1 82 ? -17.562 4.555 29.561 1.00 51.09 82 GLN A C 1
ATOM 652 O O . GLN A 1 82 ? -18.349 4.002 30.322 1.00 51.09 82 GLN A O 1
ATOM 657 N N . GLY A 1 83 ? -16.396 5.038 30.009 1.00 50.25 83 GLY A N 1
ATOM 658 C CA . GLY A 1 83 ? -15.910 4.844 31.387 1.00 50.25 83 GLY A CA 1
ATOM 659 C C . GLY A 1 83 ? -16.149 6.002 32.369 1.00 50.25 83 GLY A C 1
ATOM 660 O O . GLY A 1 83 ? -15.732 5.915 33.520 1.00 50.25 83 GLY A O 1
ATOM 661 N N . GLY A 1 84 ? -16.783 7.099 31.938 1.00 53.16 84 GLY A N 1
ATOM 662 C CA . GLY A 1 84 ? -16.777 8.376 32.669 1.00 53.16 84 GLY A CA 1
ATOM 663 C C . GLY A 1 84 ? -18.048 8.770 33.429 1.00 53.16 84 GLY A C 1
ATOM 664 O O . GLY A 1 84 ? -18.161 9.934 33.798 1.00 53.16 84 GLY A O 1
ATOM 665 N N . ARG A 1 85 ? -19.032 7.881 33.639 1.00 49.94 85 ARG A N 1
ATOM 666 C CA . ARG A 1 85 ? -20.270 8.228 34.379 1.00 49.94 85 ARG A CA 1
ATOM 667 C C . ARG A 1 85 ? -20.826 7.119 35.279 1.00 49.94 85 ARG A C 1
ATOM 669 O O . ARG A 1 85 ? -22.038 6.947 35.328 1.00 49.94 85 ARG A O 1
ATOM 676 N N . ASN A 1 86 ? -19.990 6.362 35.996 1.00 53.12 86 ASN A N 1
ATOM 677 C CA . ASN A 1 86 ? -20.551 5.494 37.048 1.00 53.12 86 ASN A CA 1
ATOM 678 C C . ASN A 1 86 ? -19.690 5.229 38.296 1.00 53.12 86 ASN A C 1
ATOM 680 O O . ASN A 1 86 ? -20.087 4.442 39.146 1.00 53.12 86 ASN A O 1
ATOM 684 N N . TRP A 1 87 ? -18.550 5.900 38.479 1.00 50.06 87 TRP A N 1
ATOM 685 C CA . TRP A 1 87 ? -17.769 5.741 39.719 1.00 50.06 87 TRP A CA 1
ATOM 686 C C . TRP A 1 87 ? -18.277 6.603 40.890 1.00 50.06 87 TRP A C 1
ATOM 688 O O . TRP A 1 87 ? -17.829 6.421 42.014 1.00 50.06 87 TRP A O 1
ATOM 698 N N . LEU A 1 88 ? -19.231 7.514 40.651 1.00 48.72 88 LEU A N 1
ATOM 699 C CA . LEU A 1 88 ? -19.815 8.395 41.677 1.00 48.72 88 LEU A CA 1
ATOM 700 C C . LEU A 1 88 ? -21.100 7.849 42.331 1.00 48.72 88 LEU A C 1
ATOM 702 O O . LEU A 1 88 ? -21.641 8.511 43.204 1.00 48.72 88 LEU A O 1
ATOM 706 N N . PHE A 1 89 ? -21.588 6.656 41.965 1.00 48.88 89 PHE A N 1
ATOM 707 C CA . PHE A 1 89 ? -22.821 6.093 42.551 1.00 48.88 89 PHE A CA 1
ATOM 708 C C . PHE A 1 89 ? -22.597 5.059 43.669 1.00 48.88 89 PHE A C 1
ATOM 710 O O . PHE A 1 89 ? -23.564 4.498 44.174 1.00 48.88 89 PHE A O 1
ATOM 717 N N . HIS A 1 90 ? -21.353 4.818 44.098 1.00 47.94 90 HIS A N 1
ATOM 718 C CA . HIS A 1 90 ? -21.031 3.832 45.144 1.00 47.94 90 HIS A CA 1
ATOM 719 C C . HIS A 1 90 ? -20.329 4.424 46.380 1.00 47.94 90 HIS A C 1
ATOM 721 O O . HIS A 1 90 ? -19.599 3.711 47.064 1.00 47.94 90 HIS A O 1
ATOM 727 N N . LEU A 1 91 ? -20.540 5.710 46.689 1.00 53.31 91 LEU A N 1
ATOM 728 C CA . LEU A 1 91 ? -20.031 6.319 47.930 1.00 53.31 91 LEU A CA 1
ATOM 729 C C . LEU A 1 91 ? -21.088 7.037 48.792 1.00 53.31 91 LEU A C 1
ATOM 731 O O . LEU A 1 91 ? -20.721 7.553 49.837 1.00 53.31 91 LEU A O 1
ATOM 735 N N . ASP A 1 92 ? -22.380 6.986 48.440 1.00 49.59 92 ASP A N 1
ATOM 736 C CA . ASP A 1 92 ? -23.464 7.616 49.227 1.00 49.59 92 ASP A CA 1
ATOM 737 C C . ASP A 1 92 ? -24.549 6.621 49.696 1.00 49.59 92 ASP A C 1
ATOM 739 O O . ASP A 1 92 ? -25.741 6.916 49.668 1.00 49.59 92 ASP A O 1
ATOM 743 N N . PHE A 1 93 ? -24.155 5.425 50.142 1.00 44.94 93 PHE A N 1
ATOM 744 C CA . PHE A 1 93 ? -24.994 4.595 51.023 1.00 44.94 93 PHE A CA 1
ATOM 745 C C . PHE A 1 93 ? -24.111 3.906 52.067 1.00 44.94 93 PHE A C 1
ATOM 747 O O . PHE A 1 93 ? -23.636 2.786 51.869 1.00 44.94 93 PHE A O 1
ATOM 754 N N . GLY A 1 94 ? -23.884 4.621 53.168 1.00 43.91 94 GLY A N 1
ATOM 755 C CA . GLY A 1 94 ? -23.188 4.168 54.369 1.00 43.91 94 GLY A CA 1
ATOM 756 C C . GLY A 1 94 ? -23.219 5.247 55.432 1.00 43.91 94 GLY A C 1
ATOM 757 O O . GLY A 1 94 ? -22.299 6.088 55.405 1.00 43.91 94 GLY A O 1
#

Foldseek 3Di:
DPPLQVLQAAPQVRHGADQWWADPVRHIHHPVRLVVVCVPPPVNFSADPPPRDTDPPDDDTDGDPVSVVVVVVVVVVVVVVPPPPDPPPPPPDD

Radius of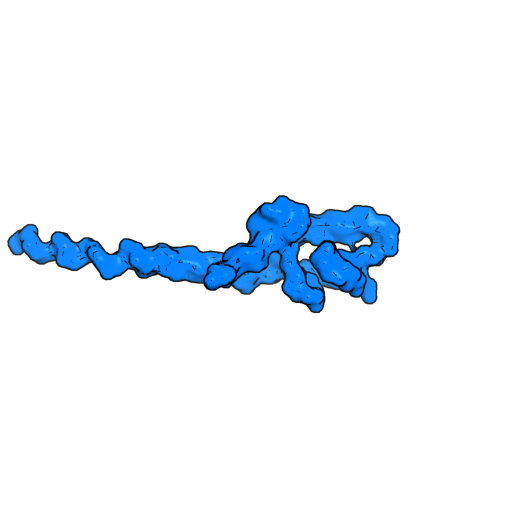 gyration: 20.32 Å; chains: 1; bounding box: 39×24×71 Å

Organism: NCBI:txid48699

pLDDT: mean 76.55, std 17.18, range [40.41, 95.75]

Secondary structure (DSSP, 8-state):
---GGGGGB-TTTSSBPSSEEE-TTS-EEEHHHHHHHHHH-TT--EE-TTT--EESSPPP--B-HHHHHHHHHHHHHHHTTTSSSSTTSSSS--

Sequence (94 aa):
ITTYVDSLSCSICLDLLTDPVTIPCGHSYCMNCIQHHWDEDQRRIHSCPQCRKAFIPRPGLEKNFFTILAELVDDLKKTGHQGGRNWLFHLDFG